Protein AF-A0A7W1DYQ7-F1 (afdb_monomer)

Sequence (76 aa):
MERVELIEAIGRAMESAGVAIIVLGAAIATVHFLTRWRVGNRSEANYRDYRRGMGKSILLGLEFLVAGDIIRTVAI

Structure (mmCIF, N/CA/C/O backbone):
data_AF-A0A7W1DYQ7-F1
#
_entry.id   AF-A0A7W1DYQ7-F1
#
loop_
_atom_site.group_PDB
_atom_site.id
_atom_site.type_symbol
_atom_site.label_atom_id
_atom_site.label_alt_id
_atom_site.label_comp_id
_atom_site.label_asym_id
_atom_site.label_entity_id
_atom_site.label_seq_id
_atom_site.pdbx_PDB_ins_code
_atom_site.Cartn_x
_atom_site.Cartn_y
_atom_site.Cartn_z
_atom_site.occupancy
_atom_site.B_iso_or_equiv
_atom_site.auth_seq_id
_atom_site.auth_comp_id
_atom_site.auth_asym_id
_atom_site.auth_atom_id
_atom_site.pdbx_PDB_model_num
ATOM 1 N N . MET A 1 1 ? 17.102 0.292 -27.534 1.00 62.81 1 MET A N 1
ATOM 2 C CA . MET A 1 1 ? 15.685 0.646 -27.321 1.00 62.81 1 MET A CA 1
ATOM 3 C C . MET A 1 1 ? 14.957 -0.462 -26.564 1.00 62.81 1 MET A C 1
ATOM 5 O O . MET A 1 1 ? 14.524 -0.186 -25.460 1.00 62.81 1 MET A O 1
ATOM 9 N N . GLU A 1 2 ? 15.003 -1.724 -27.008 1.00 80.38 2 GLU A N 1
ATOM 10 C CA . GLU A 1 2 ? 14.373 -2.878 -26.313 1.00 80.38 2 GLU A CA 1
ATOM 11 C C . GLU A 1 2 ? 14.697 -3.019 -24.805 1.00 80.38 2 GLU A C 1
ATOM 13 O O . GLU A 1 2 ? 13.825 -3.313 -23.993 1.00 80.38 2 GLU A O 1
ATOM 18 N N . ARG A 1 3 ? 15.951 -2.772 -24.390 1.00 84.69 3 ARG A N 1
ATOM 19 C CA . ARG A 1 3 ? 16.343 -2.873 -22.968 1.00 84.69 3 ARG A CA 1
ATOM 20 C C . ARG A 1 3 ? 15.769 -1.757 -22.091 1.00 8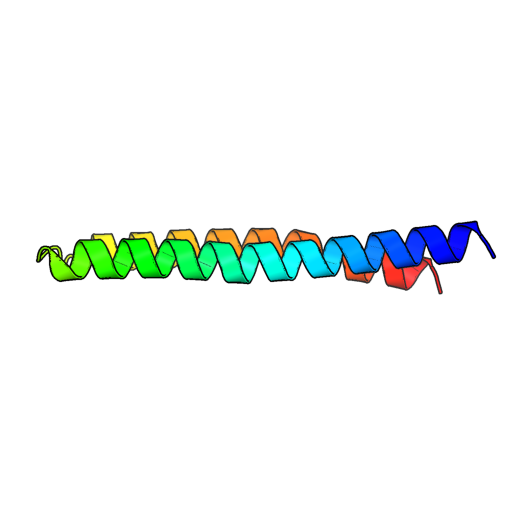4.69 3 ARG A C 1
ATOM 22 O O . ARG A 1 3 ? 15.514 -2.004 -20.922 1.00 84.69 3 ARG A O 1
ATOM 29 N N . VAL A 1 4 ? 15.577 -0.558 -22.640 1.00 87.94 4 VAL A N 1
ATOM 30 C CA . VAL A 1 4 ? 15.043 0.592 -21.889 1.00 87.94 4 VAL A CA 1
ATOM 31 C C . VAL A 1 4 ? 13.559 0.375 -21.606 1.00 87.94 4 VAL A C 1
ATOM 33 O O . VAL A 1 4 ? 13.126 0.520 -20.469 1.00 87.94 4 VAL A O 1
ATOM 36 N N . GLU A 1 5 ? 12.809 -0.095 -22.605 1.00 90.06 5 GLU A N 1
ATOM 37 C CA . GLU A 1 5 ? 11.391 -0.445 -22.458 1.00 90.06 5 GLU A CA 1
ATOM 38 C C . GLU A 1 5 ? 11.174 -1.534 -21.399 1.00 90.06 5 GLU A C 1
ATOM 40 O O . GLU A 1 5 ? 10.252 -1.437 -20.588 1.00 90.06 5 GLU A O 1
ATOM 45 N N . LEU A 1 6 ? 12.058 -2.540 -21.349 1.00 92.12 6 LEU A N 1
ATOM 46 C CA . LEU A 1 6 ? 12.014 -3.569 -20.311 1.00 92.12 6 LEU A CA 1
ATOM 47 C C . LEU A 1 6 ? 12.253 -2.985 -18.910 1.00 92.12 6 LEU A C 1
ATOM 49 O O . LEU A 1 6 ? 11.525 -3.321 -17.977 1.00 92.12 6 LEU A O 1
ATOM 53 N N . ILE A 1 7 ? 13.254 -2.116 -18.752 1.00 92.81 7 ILE A N 1
ATOM 54 C CA . ILE A 1 7 ? 13.571 -1.483 -17.462 1.00 92.81 7 ILE A CA 1
ATOM 55 C C . ILE A 1 7 ? 12.403 -0.600 -17.004 1.00 92.81 7 ILE A C 1
ATOM 57 O O . ILE A 1 7 ? 11.985 -0.683 -15.848 1.00 92.81 7 ILE A O 1
ATOM 61 N N . GLU A 1 8 ? 11.808 0.181 -17.907 1.00 92.69 8 GLU A N 1
ATOM 62 C CA . GLU A 1 8 ? 10.612 0.968 -17.603 1.00 92.69 8 GLU A CA 1
ATOM 63 C C . GLU A 1 8 ? 9.421 0.100 -17.190 1.00 92.69 8 GLU A C 1
ATOM 65 O O . GLU A 1 8 ? 8.702 0.447 -16.248 1.00 92.69 8 GLU A O 1
ATOM 70 N N . ALA A 1 9 ? 9.196 -1.019 -17.885 1.00 94.94 9 ALA A N 1
ATOM 71 C CA . ALA A 1 9 ? 8.121 -1.948 -17.560 1.00 94.94 9 ALA A CA 1
ATOM 72 C C . ALA A 1 9 ? 8.309 -2.543 -16.157 1.00 94.94 9 ALA A C 1
ATOM 74 O O . ALA A 1 9 ? 7.349 -2.612 -15.389 1.00 94.94 9 ALA A O 1
ATOM 75 N N . ILE A 1 10 ? 9.545 -2.901 -15.793 1.00 95.25 10 ILE A N 1
ATOM 76 C CA . ILE A 1 10 ? 9.885 -3.379 -14.447 1.00 95.25 10 ILE A CA 1
ATOM 77 C C . ILE A 1 10 ? 9.632 -2.282 -13.406 1.00 95.25 10 ILE A C 1
ATOM 79 O O . ILE A 1 10 ? 8.988 -2.555 -12.395 1.00 95.25 10 ILE A O 1
ATOM 83 N N . GLY A 1 11 ? 10.064 -1.040 -13.654 1.00 95.56 11 GLY A N 1
ATOM 84 C CA . GLY A 1 11 ? 9.814 0.088 -12.747 1.00 95.56 11 GLY A CA 1
ATOM 85 C C . GLY A 1 11 ? 8.319 0.325 -12.499 1.00 95.56 11 GLY A C 1
ATOM 86 O O . GLY A 1 11 ? 7.877 0.389 -11.353 1.00 95.56 11 GLY A O 1
ATOM 87 N N . ARG A 1 12 ? 7.504 0.335 -13.564 1.00 95.75 12 ARG A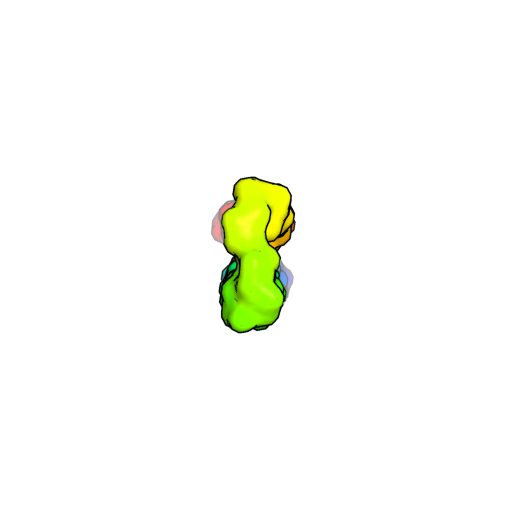 N 1
ATOM 88 C CA . ARG A 1 12 ? 6.033 0.454 -13.464 1.00 95.75 12 ARG A CA 1
ATOM 89 C C . ARG A 1 12 ? 5.401 -0.722 -12.716 1.00 95.75 12 ARG A C 1
ATOM 91 O O . ARG A 1 12 ? 4.452 -0.529 -11.953 1.00 95.75 12 ARG A O 1
ATOM 98 N N . ALA A 1 13 ? 5.902 -1.939 -12.928 1.00 97.50 13 ALA A N 1
ATOM 99 C CA . ALA A 1 13 ? 5.425 -3.120 -12.215 1.00 97.50 13 ALA 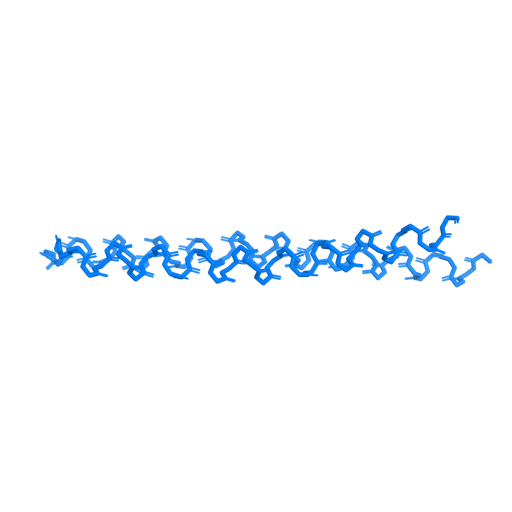A CA 1
ATOM 100 C C . ALA A 1 13 ? 5.735 -3.031 -10.711 1.00 97.50 13 ALA A C 1
ATOM 102 O O . ALA A 1 13 ? 4.864 -3.331 -9.894 1.00 97.50 13 ALA A O 1
ATOM 103 N N . MET A 1 14 ? 6.933 -2.562 -10.348 1.00 97.75 14 MET A N 1
ATOM 104 C CA . MET A 1 14 ? 7.339 -2.335 -8.957 1.00 97.75 14 MET A CA 1
ATOM 105 C C . MET A 1 14 ? 6.462 -1.287 -8.270 1.00 97.75 14 MET A C 1
ATOM 107 O O . MET A 1 14 ? 5.956 -1.538 -7.177 1.00 97.75 14 MET A O 1
ATOM 111 N N . GLU A 1 15 ? 6.205 -0.157 -8.930 1.00 97.56 15 GLU A N 1
ATOM 112 C CA . GLU A 1 15 ? 5.302 0.874 -8.410 1.00 97.56 15 GLU A CA 1
ATOM 113 C C . GLU A 1 15 ? 3.889 0.323 -8.184 1.00 97.56 15 GLU A C 1
ATOM 115 O O . GLU A 1 15 ? 3.305 0.494 -7.111 1.00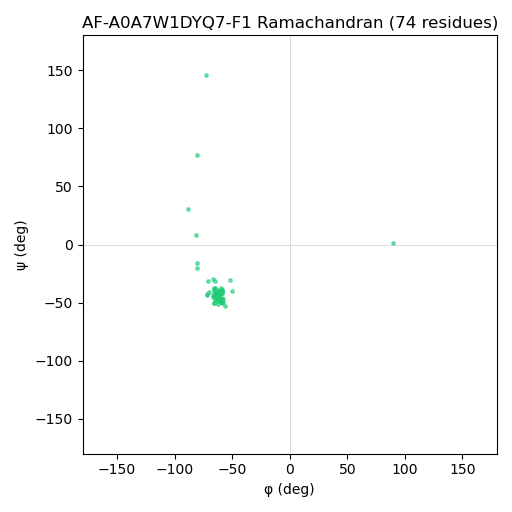 97.56 15 GLU A O 1
ATOM 120 N N . SER A 1 16 ? 3.359 -0.404 -9.173 1.00 98.12 16 SER A N 1
ATOM 121 C CA . SER A 1 16 ? 2.030 -1.018 -9.098 1.00 98.12 16 SER A CA 1
ATOM 122 C C . SER A 1 16 ? 1.932 -2.010 -7.936 1.00 98.12 16 SER A C 1
ATOM 124 O O . SER A 1 16 ? 0.943 -2.011 -7.200 1.00 98.12 16 SER A O 1
ATOM 126 N N . ALA A 1 17 ? 2.971 -2.825 -7.730 1.00 98.38 17 ALA A N 1
ATOM 127 C CA . ALA A 1 17 ? 3.059 -3.745 -6.602 1.00 98.38 17 ALA A CA 1
ATOM 128 C C . ALA A 1 17 ? 3.110 -2.996 -5.261 1.00 98.38 17 ALA A C 1
ATOM 130 O O . ALA A 1 17 ? 2.385 -3.360 -4.336 1.00 98.38 17 ALA A O 1
ATOM 131 N N . GLY A 1 18 ? 3.898 -1.922 -5.167 1.00 98.44 18 GLY A N 1
ATOM 132 C CA . GLY A 1 18 ? 3.980 -1.080 -3.974 1.00 98.44 18 GLY A CA 1
ATOM 133 C C . GLY A 1 18 ? 2.624 -0.486 -3.589 1.00 98.44 18 GLY A C 1
ATOM 134 O O . GLY A 1 18 ? 2.177 -0.656 -2.454 1.00 98.44 18 GLY A O 1
ATOM 135 N N . VAL A 1 19 ? 1.912 0.119 -4.547 1.00 98.50 19 VAL A N 1
ATOM 136 C CA . VAL A 1 19 ? 0.547 0.633 -4.325 1.00 98.50 19 VAL A CA 1
ATOM 137 C C . VAL A 1 19 ? -0.398 -0.488 -3.887 1.00 98.50 19 VAL A C 1
ATOM 139 O O . VAL A 1 19 ? -1.136 -0.323 -2.913 1.00 98.50 19 VAL A O 1
ATOM 142 N N . ALA A 1 20 ? -0.359 -1.644 -4.555 1.00 98.62 20 ALA A N 1
ATOM 143 C CA . ALA A 1 20 ? -1.208 -2.782 -4.211 1.00 98.62 20 ALA A CA 1
ATOM 144 C C . ALA A 1 20 ? -0.960 -3.276 -2.775 1.00 98.62 20 ALA A C 1
ATOM 146 O O . ALA A 1 20 ? -1.918 -3.520 -2.043 1.00 98.62 20 ALA A O 1
ATOM 147 N N . ILE A 1 21 ? 0.300 -3.365 -2.339 1.00 98.62 21 ILE A N 1
ATOM 148 C CA . ILE A 1 21 ? 0.672 -3.767 -0.974 1.00 98.62 21 ILE A CA 1
ATOM 149 C C . ILE A 1 21 ? 0.104 -2.791 0.061 1.00 98.62 21 ILE A C 1
ATOM 151 O O . ILE A 1 21 ? -0.475 -3.229 1.059 1.00 98.62 21 ILE A O 1
ATOM 155 N N . ILE A 1 22 ? 0.220 -1.480 -0.176 1.00 98.56 22 ILE A N 1
ATOM 156 C CA . ILE A 1 22 ? -0.306 -0.454 0.737 1.00 98.56 22 ILE A CA 1
ATOM 157 C C . ILE A 1 22 ? -1.822 -0.585 0.853 1.00 98.56 22 ILE A C 1
ATOM 159 O O . ILE A 1 22 ? -2.351 -0.666 1.963 1.00 98.56 22 ILE A O 1
ATOM 163 N N . VAL A 1 23 ? -2.518 -0.633 -0.285 1.00 98.56 23 VAL A N 1
ATOM 164 C CA . VAL A 1 23 ? -3.984 -0.657 -0.330 1.00 98.56 23 VAL A CA 1
ATOM 165 C C . VAL A 1 23 ? -4.529 -1.944 0.285 1.00 98.56 23 VAL A C 1
ATOM 167 O O . VAL A 1 23 ? -5.388 -1.885 1.167 1.00 98.56 23 VAL A O 1
ATOM 170 N N . LEU A 1 24 ? -4.018 -3.107 -0.127 1.00 98.44 24 LEU A N 1
ATOM 171 C CA . LEU A 1 24 ? -4.482 -4.399 0.378 1.00 98.44 24 LEU A CA 1
ATOM 172 C C . LEU A 1 24 ? -4.131 -4.579 1.855 1.00 98.44 24 LEU A C 1
ATOM 174 O O . LEU A 1 24 ? -4.983 -4.997 2.638 1.00 98.44 24 LEU A O 1
ATOM 178 N N . GLY A 1 25 ? -2.914 -4.218 2.265 1.00 98.00 25 GLY A N 1
ATOM 179 C CA . GLY A 1 25 ? -2.496 -4.300 3.661 1.00 98.00 25 GLY A CA 1
ATOM 180 C C . GLY A 1 25 ? -3.322 -3.389 4.573 1.00 98.00 25 GLY A C 1
ATOM 181 O O . GLY A 1 25 ? -3.784 -3.827 5.631 1.00 98.00 25 GLY A O 1
ATOM 182 N N . ALA A 1 26 ? -3.607 -2.157 4.138 1.00 97.94 26 ALA A N 1
ATOM 183 C CA . ALA A 1 26 ? -4.491 -1.244 4.857 1.00 97.94 26 ALA A CA 1
ATOM 184 C C . ALA A 1 26 ? -5.933 -1.772 4.931 1.00 97.94 26 ALA A C 1
ATOM 186 O O . ALA A 1 26 ? -6.544 -1.732 6.003 1.00 97.94 26 ALA A O 1
ATOM 187 N N . ALA A 1 27 ? -6.471 -2.314 3.834 1.00 98.25 27 ALA A N 1
ATOM 188 C CA . ALA A 1 27 ? -7.810 -2.898 3.802 1.00 98.25 27 ALA A CA 1
ATOM 189 C C . ALA A 1 27 ? -7.926 -4.093 4.762 1.00 98.25 27 ALA A C 1
ATOM 191 O O . ALA A 1 27 ? -8.830 -4.125 5.598 1.00 98.25 27 ALA A O 1
ATOM 192 N N . ILE A 1 28 ? -6.973 -5.028 4.713 1.00 97.50 28 ILE A N 1
ATOM 193 C CA . ILE A 1 28 ? -6.918 -6.199 5.599 1.00 97.50 28 ILE A CA 1
ATOM 194 C C . ILE A 1 28 ? -6.823 -5.757 7.063 1.00 97.50 28 ILE A C 1
ATOM 196 O O . ILE A 1 28 ? -7.618 -6.202 7.895 1.00 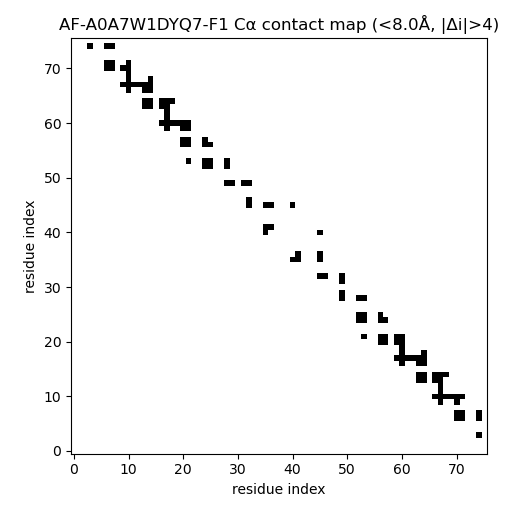97.50 28 ILE A O 1
ATOM 200 N N . ALA A 1 29 ? -5.907 -4.839 7.389 1.00 96.31 29 ALA A N 1
ATOM 201 C CA . ALA A 1 29 ? -5.760 -4.318 8.748 1.00 96.31 29 ALA A CA 1
ATOM 202 C C . ALA A 1 29 ? -7.060 -3.664 9.248 1.00 96.31 29 ALA A C 1
ATOM 204 O O . ALA A 1 29 ? -7.473 -3.897 10.386 1.00 96.31 29 ALA A O 1
ATOM 205 N N . THR A 1 30 ? -7.737 -2.899 8.388 1.00 95.69 30 THR A N 1
ATOM 206 C CA . THR A 1 30 ? -9.003 -2.229 8.713 1.00 95.69 30 THR A CA 1
ATOM 207 C C . THR A 1 30 ? -10.125 -3.235 8.953 1.00 95.69 30 THR A C 1
ATOM 209 O O . THR A 1 30 ? -10.840 -3.131 9.949 1.00 95.69 30 THR A O 1
ATOM 212 N N . VAL A 1 31 ? -10.262 -4.252 8.098 1.00 96.44 31 VAL A N 1
ATOM 213 C CA . VAL A 1 31 ? -11.265 -5.316 8.264 1.00 96.44 31 VAL A CA 1
ATOM 214 C C . VAL A 1 31 ? -11.033 -6.082 9.570 1.00 96.44 31 VAL A C 1
ATOM 216 O O . VAL A 1 31 ? -11.978 -6.299 10.334 1.00 96.44 31 VAL A O 1
ATOM 219 N N . HIS A 1 32 ? -9.785 -6.439 9.888 1.00 93.75 32 HIS A N 1
ATOM 220 C CA . HIS A 1 32 ? -9.451 -7.088 11.160 1.00 93.75 32 HIS A CA 1
ATOM 221 C C . HIS A 1 32 ? -9.759 -6.202 12.372 1.00 93.75 32 HIS A C 1
ATOM 223 O O . HIS A 1 32 ? -10.287 -6.683 13.376 1.00 93.75 32 HIS A O 1
ATOM 229 N N . PHE A 1 33 ? -9.472 -4.906 12.281 1.00 93.69 33 PHE A N 1
ATOM 230 C CA . PHE A 1 33 ? -9.767 -3.962 13.351 1.00 93.69 33 PHE A CA 1
ATOM 231 C C . PHE A 1 33 ? -11.275 -3.823 13.587 1.00 93.69 33 PHE A C 1
ATOM 233 O O . PHE A 1 33 ? -11.730 -3.943 14.726 1.00 93.69 33 PHE A O 1
ATOM 240 N N . LEU A 1 34 ? -12.057 -3.633 12.518 1.00 94.06 34 LEU A N 1
ATOM 241 C CA . LEU A 1 34 ? -13.511 -3.467 12.584 1.00 94.06 34 LEU A CA 1
ATOM 242 C C . LEU A 1 34 ? -14.224 -4.732 13.069 1.00 94.06 34 LEU A C 1
ATOM 244 O O . LEU A 1 34 ? -15.158 -4.637 13.866 1.00 94.06 34 LEU A O 1
ATOM 248 N N . THR A 1 35 ? -13.792 -5.915 12.626 1.00 93.25 35 THR A N 1
ATOM 249 C CA . THR A 1 35 ? -14.364 -7.188 13.097 1.00 93.25 35 THR A CA 1
ATOM 250 C C . THR A 1 35 ? -14.131 -7.371 14.596 1.00 93.25 35 THR A C 1
ATOM 252 O O . THR A 1 35 ? -15.083 -7.638 15.327 1.00 93.25 35 THR 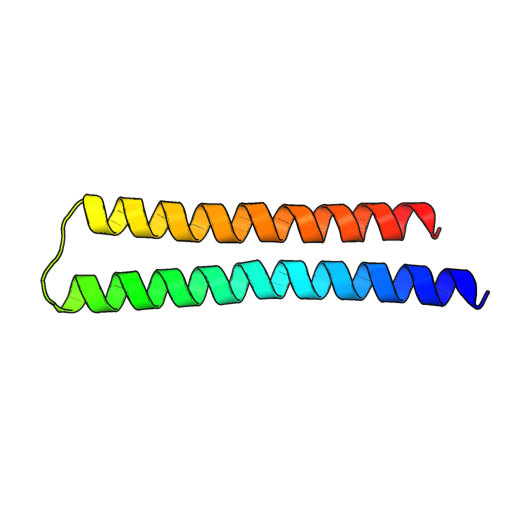A O 1
ATOM 255 N N . ARG A 1 36 ? -12.913 -7.118 15.095 1.00 89.69 36 ARG A N 1
ATOM 256 C CA . ARG A 1 36 ? -12.605 -7.167 16.538 1.00 89.69 36 ARG A CA 1
ATOM 257 C C . ARG A 1 36 ? -13.341 -6.099 17.346 1.00 89.69 36 ARG A C 1
ATOM 259 O O . ARG A 1 36 ? -13.808 -6.381 18.449 1.00 89.69 36 ARG A O 1
ATOM 266 N N . TRP A 1 37 ? -13.498 -4.899 16.788 1.00 89.50 37 TRP A N 1
ATOM 267 C CA . TRP A 1 37 ? -14.249 -3.817 17.422 1.00 89.50 37 TRP A CA 1
ATOM 268 C C . TRP A 1 37 ? -15.729 -4.175 17.601 1.00 89.50 37 TRP A C 1
ATOM 270 O O . TRP A 1 37 ? -16.307 -3.914 18.658 1.00 89.50 37 TRP A O 1
ATOM 280 N N . ARG A 1 38 ? -16.351 -4.792 16.586 1.00 88.81 38 ARG A N 1
ATOM 281 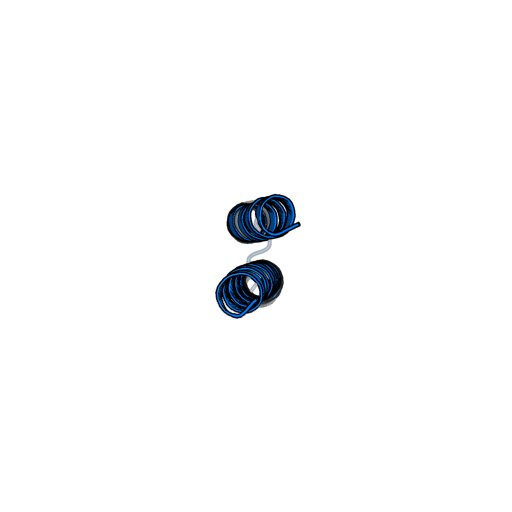C CA . ARG A 1 38 ? -17.765 -5.208 16.628 1.00 88.81 38 ARG A CA 1
ATOM 282 C C . ARG A 1 38 ? -18.039 -6.291 17.671 1.00 88.81 38 ARG A C 1
ATOM 284 O O . ARG A 1 38 ? -19.110 -6.277 18.262 1.00 88.81 38 ARG A O 1
ATOM 291 N N . VAL A 1 39 ? -17.072 -7.167 17.946 1.00 88.38 39 VAL A N 1
ATOM 292 C CA . VAL A 1 39 ? -17.178 -8.224 18.975 1.00 88.38 39 VAL A CA 1
ATOM 293 C C . VAL A 1 39 ? -16.893 -7.679 20.395 1.00 88.38 39 VAL A C 1
ATOM 295 O O . VAL A 1 39 ? -16.812 -8.428 21.360 1.00 88.38 39 VAL A O 1
ATOM 298 N N . GLY A 1 40 ? -16.769 -6.355 20.558 1.00 80.38 40 GLY A N 1
ATOM 299 C CA . GLY A 1 40 ? -16.651 -5.698 21.865 1.00 80.38 40 GLY A CA 1
ATOM 300 C C . GLY A 1 40 ? -15.218 -5.533 22.376 1.00 80.38 40 GLY A C 1
ATOM 301 O O . GLY A 1 40 ? -15.016 -4.947 23.438 1.00 80.38 40 GLY A O 1
ATOM 302 N N . ASN A 1 41 ? -14.203 -5.964 21.619 1.00 74.75 41 ASN A N 1
ATOM 303 C CA . ASN A 1 41 ? -12.803 -5.775 21.995 1.00 74.75 41 ASN A CA 1
ATOM 304 C C . ASN A 1 41 ? -12.324 -4.352 21.645 1.00 74.75 41 ASN A C 1
ATOM 306 O O . ASN A 1 41 ? -11.630 -4.122 20.653 1.00 74.75 41 ASN A O 1
ATOM 310 N N . ARG A 1 42 ? -12.721 -3.382 22.477 1.00 75.69 42 ARG A N 1
ATOM 311 C CA . ARG A 1 42 ? -12.347 -1.957 22.373 1.00 75.69 42 ARG A CA 1
ATOM 312 C C . ARG A 1 42 ? -11.051 -1.622 23.120 1.00 75.69 42 ARG A C 1
ATOM 314 O O . ARG A 1 42 ? -10.896 -0.523 23.641 1.00 75.69 42 ARG A O 1
ATOM 321 N N . SER A 1 43 ? -10.130 -2.578 23.208 1.00 84.12 43 SER A N 1
ATOM 322 C CA . SER A 1 43 ? -8.848 -2.372 23.881 1.00 84.12 43 SER A CA 1
ATOM 323 C C . SER A 1 43 ? -7.920 -1.476 23.056 1.00 84.12 43 SER A C 1
ATOM 325 O O . SER A 1 43 ? -7.852 -1.600 21.830 1.00 84.12 43 SER A O 1
ATOM 327 N N . GLU A 1 44 ? -7.111 -0.658 23.733 1.00 87.94 44 GLU A N 1
ATOM 328 C CA . GLU A 1 44 ? -5.972 0.040 23.122 1.00 87.94 44 GLU A CA 1
ATOM 329 C C . GLU A 1 44 ? -5.043 -0.918 22.363 1.00 87.94 44 GLU A C 1
ATOM 331 O O . GLU A 1 44 ? -4.452 -0.544 21.350 1.00 87.94 44 GLU A O 1
ATOM 336 N N . ALA A 1 45 ? -4.952 -2.179 22.802 1.00 88.31 45 ALA A N 1
ATOM 337 C CA . ALA A 1 45 ? -4.188 -3.208 22.108 1.00 88.31 45 ALA A CA 1
ATOM 338 C C . ALA A 1 45 ? -4.683 -3.429 20.666 1.00 88.31 45 ALA A C 1
ATOM 340 O O . ALA A 1 45 ? -3.861 -3.538 19.759 1.00 88.31 45 ALA A O 1
ATOM 341 N N . ASN A 1 46 ? -6.001 -3.402 20.429 1.00 90.00 46 ASN A N 1
ATOM 342 C CA . ASN A 1 46 ? -6.576 -3.573 19.093 1.00 90.00 46 ASN A CA 1
ATOM 343 C C . ASN A 1 46 ? -6.198 -2.407 18.163 1.00 90.00 46 ASN A C 1
ATOM 345 O O . ASN A 1 46 ? -5.882 -2.611 16.991 1.00 90.00 46 ASN A O 1
ATOM 349 N N . TYR A 1 47 ? -6.165 -1.181 18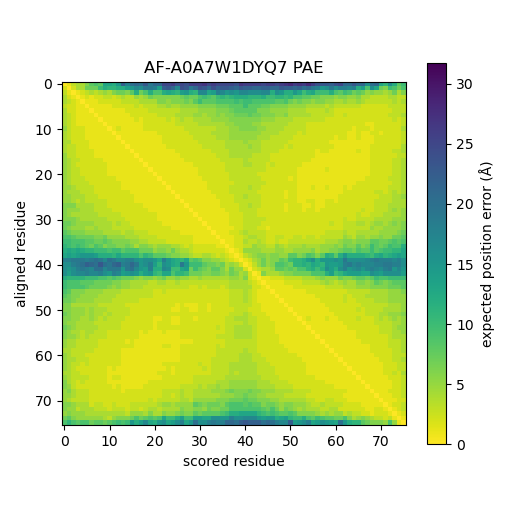.694 1.00 91.75 47 TYR A N 1
ATOM 350 C CA . TYR A 1 47 ? -5.722 -0.008 17.940 1.00 91.75 47 TYR A CA 1
ATOM 351 C C . TYR A 1 47 ? -4.213 -0.029 17.656 1.00 91.75 47 TYR A C 1
ATOM 353 O O . TYR A 1 47 ? -3.790 0.277 16.538 1.00 91.75 47 TYR A O 1
ATOM 361 N N . ARG A 1 48 ? -3.383 -0.437 18.626 1.00 93.88 48 ARG A N 1
ATOM 362 C CA . ARG A 1 48 ? -1.940 -0.608 18.391 1.00 93.88 48 ARG A CA 1
ATOM 363 C C . ARG A 1 48 ? -1.660 -1.661 17.322 1.00 93.88 48 ARG A C 1
ATOM 365 O O . ARG A 1 48 ? -0.807 -1.429 16.469 1.00 93.88 48 ARG A O 1
ATOM 372 N N . ASP A 1 49 ? -2.374 -2.785 17.350 1.00 93.38 49 ASP A N 1
ATOM 373 C CA . ASP A 1 49 ? -2.237 -3.849 16.352 1.00 93.38 49 ASP A CA 1
ATOM 374 C C . ASP A 1 49 ? -2.621 -3.353 14.956 1.00 93.38 49 ASP A C 1
ATOM 376 O O . ASP A 1 49 ? -1.878 -3.580 13.999 1.00 93.38 49 ASP A O 1
ATOM 380 N N . TYR A 1 50 ? -3.723 -2.602 14.848 1.00 95.31 50 TYR A N 1
ATOM 381 C CA . TYR A 1 50 ? -4.125 -1.943 13.607 1.00 95.31 50 TYR A CA 1
ATOM 382 C C . TYR A 1 50 ? -3.027 -1.019 13.071 1.00 95.31 50 TYR A C 1
ATOM 384 O O . TYR A 1 50 ? -2.584 -1.194 11.936 1.00 95.31 50 TYR A O 1
ATOM 392 N N . ARG A 1 51 ? -2.517 -0.092 13.898 1.00 96.31 51 ARG A N 1
ATOM 393 C CA . ARG A 1 51 ? -1.428 0.818 13.499 1.00 96.31 51 ARG A CA 1
ATOM 394 C C . ARG A 1 51 ? -0.163 0.067 13.099 1.00 96.31 51 ARG A C 1
ATOM 396 O O . ARG A 1 51 ? 0.510 0.476 12.158 1.00 96.31 51 ARG A O 1
ATOM 403 N N . ARG A 1 52 ? 0.163 -1.031 13.787 1.00 97.00 52 ARG A N 1
ATOM 404 C CA . ARG A 1 52 ? 1.320 -1.869 13.456 1.00 97.00 52 ARG A CA 1
ATOM 405 C C . ARG A 1 52 ? 1.146 -2.547 12.100 1.00 97.00 52 ARG A C 1
ATOM 407 O O . ARG A 1 52 ? 2.091 -2.556 11.317 1.00 97.00 52 ARG A O 1
ATOM 414 N N . GLY A 1 53 ? -0.031 -3.103 11.819 1.00 96.31 53 GLY A N 1
ATOM 415 C CA . GLY A 1 53 ? -0.350 -3.695 10.519 1.00 96.31 53 GLY A CA 1
ATOM 416 C C . GLY A 1 53 ? -0.285 -2.662 9.396 1.00 96.31 53 GLY A C 1
ATOM 417 O O . GLY A 1 53 ? 0.408 -2.871 8.401 1.00 96.31 53 GLY A O 1
ATOM 418 N N . MET A 1 54 ? -0.914 -1.504 9.602 1.00 97.38 54 MET A N 1
ATOM 419 C CA . MET A 1 54 ? -0.890 -0.403 8.641 1.00 97.38 54 MET A CA 1
ATOM 420 C C . MET A 1 54 ? 0.541 0.085 8.373 1.00 97.38 54 MET A C 1
ATOM 422 O O . MET A 1 54 ? 0.958 0.159 7.223 1.00 97.38 54 MET A O 1
ATOM 426 N N . GLY A 1 55 ? 1.328 0.323 9.427 1.00 97.94 55 GLY A N 1
ATOM 427 C CA . GLY A 1 55 ? 2.714 0.778 9.309 1.00 97.94 55 GLY A CA 1
ATOM 428 C C . GLY A 1 55 ? 3.615 -0.207 8.561 1.00 97.94 55 GLY A C 1
ATOM 429 O O . GLY A 1 55 ? 4.407 0.218 7.731 1.00 97.94 55 GLY A O 1
ATOM 430 N N . LYS A 1 56 ? 3.456 -1.520 8.786 1.00 97.81 56 LYS A N 1
ATOM 431 C CA . LYS A 1 56 ? 4.184 -2.554 8.026 1.00 97.81 56 LYS A CA 1
ATOM 432 C C . LYS A 1 56 ? 3.822 -2.548 6.542 1.00 97.81 56 LYS A C 1
ATOM 434 O O . LYS A 1 56 ? 4.705 -2.670 5.705 1.00 97.81 56 LYS A O 1
ATOM 439 N N . SER A 1 57 ? 2.532 -2.405 6.240 1.00 98.19 57 SER A N 1
ATOM 440 C CA . SER A 1 57 ? 2.021 -2.366 4.863 1.00 98.19 57 SER A CA 1
ATOM 441 C C . SER A 1 57 ? 2.568 -1.153 4.113 1.00 98.19 57 SER A C 1
ATOM 443 O O . SER A 1 57 ? 3.013 -1.271 2.978 1.00 98.19 57 SER A O 1
ATOM 445 N N . ILE A 1 58 ? 2.573 0.004 4.782 1.00 98.38 58 ILE A N 1
ATOM 446 C CA . ILE A 1 58 ? 3.112 1.254 4.247 1.00 98.38 58 ILE A CA 1
ATOM 447 C C . ILE A 1 58 ? 4.620 1.143 4.041 1.00 98.38 58 ILE A C 1
ATOM 449 O O . ILE A 1 58 ? 5.085 1.439 2.951 1.00 98.38 58 ILE A O 1
ATOM 453 N N . LEU A 1 59 ? 5.376 0.691 5.048 1.00 98.50 59 LEU A N 1
ATOM 454 C CA . LEU A 1 59 ? 6.832 0.571 4.949 1.00 98.50 59 LEU A CA 1
ATOM 455 C C . LEU A 1 59 ? 7.238 -0.346 3.791 1.00 98.50 59 LEU A C 1
ATOM 457 O O . LEU A 1 59 ? 8.025 0.062 2.947 1.00 98.50 59 LEU A O 1
ATOM 461 N N . LEU A 1 60 ? 6.634 -1.533 3.709 1.00 98.44 60 LEU A N 1
ATOM 462 C CA . LEU A 1 60 ? 6.900 -2.471 2.623 1.00 98.44 60 LEU A CA 1
ATOM 463 C C . LEU A 1 60 ? 6.509 -1.877 1.267 1.00 98.44 60 LEU A C 1
ATOM 465 O O . LEU A 1 60 ? 7.281 -1.932 0.321 1.00 98.44 60 LEU A O 1
ATOM 469 N N . GLY A 1 61 ? 5.330 -1.265 1.160 1.00 98.31 61 GLY A N 1
ATOM 470 C CA . GLY A 1 61 ? 4.919 -0.611 -0.078 1.00 98.31 61 GLY A CA 1
ATOM 471 C C . GLY A 1 61 ? 5.875 0.500 -0.513 1.00 98.31 61 GLY A C 1
ATOM 472 O O . GLY A 1 61 ? 6.188 0.603 -1.694 1.00 98.31 61 GLY A O 1
ATOM 473 N N . LEU A 1 62 ? 6.390 1.286 0.435 1.00 98.44 62 LEU A N 1
ATOM 474 C CA . LEU A 1 62 ? 7.382 2.328 0.174 1.00 98.44 62 LEU A CA 1
ATOM 475 C C . LEU A 1 62 ? 8.718 1.755 -0.302 1.00 98.44 62 LEU A C 1
ATOM 477 O O . LEU A 1 62 ? 9.319 2.342 -1.193 1.00 98.44 62 LEU A O 1
ATOM 481 N N . GLU A 1 63 ? 9.163 0.609 0.217 1.00 98.38 63 GLU A N 1
ATOM 482 C CA . GLU A 1 63 ? 10.362 -0.073 -0.293 1.00 98.38 63 GLU A CA 1
ATOM 483 C C . GLU A 1 63 ? 10.215 -0.417 -1.787 1.00 98.38 63 GLU A C 1
ATOM 485 O O . GLU A 1 63 ? 11.144 -0.206 -2.567 1.00 98.38 63 GLU A O 1
ATOM 490 N N . PHE A 1 64 ? 9.027 -0.861 -2.214 1.00 98.25 64 PHE A N 1
ATOM 491 C CA . PHE A 1 64 ? 8.728 -1.148 -3.623 1.00 98.25 64 PHE A CA 1
ATOM 492 C C . PHE A 1 64 ? 8.596 0.115 -4.480 1.00 98.25 64 PHE A C 1
ATOM 494 O O . PHE A 1 64 ? 9.110 0.147 -5.597 1.00 98.25 64 PHE A O 1
ATOM 501 N N . LEU A 1 65 ? 7.928 1.152 -3.967 1.00 98.06 65 LEU A N 1
ATOM 502 C CA . LEU A 1 65 ? 7.765 2.429 -4.670 1.00 98.06 65 LEU A CA 1
ATOM 503 C C . LEU A 1 65 ? 9.119 3.103 -4.905 1.00 98.06 65 LEU A C 1
ATOM 505 O O . LEU A 1 65 ? 9.432 3.474 -6.031 1.00 98.06 65 LEU A O 1
ATOM 509 N N . VAL A 1 66 ? 9.957 3.170 -3.867 1.00 97.94 66 VAL A N 1
ATOM 510 C CA . VAL A 1 66 ? 11.315 3.721 -3.964 1.00 97.94 66 VAL A CA 1
ATOM 511 C C . VAL A 1 66 ? 12.163 2.903 -4.937 1.00 97.94 66 VAL A C 1
ATOM 513 O O . VAL A 1 66 ? 12.893 3.480 -5.738 1.00 97.94 66 VAL A O 1
ATOM 516 N N . ALA A 1 67 ? 12.054 1.570 -4.925 1.00 97.50 67 ALA A N 1
ATOM 517 C CA . ALA A 1 67 ? 12.749 0.735 -5.902 1.00 97.50 67 ALA A CA 1
ATOM 518 C C . ALA A 1 67 ? 12.292 1.025 -7.345 1.00 97.50 67 ALA A C 1
ATOM 520 O O . ALA A 1 67 ? 13.133 1.114 -8.238 1.00 97.50 67 ALA A O 1
ATOM 521 N N . GLY A 1 68 ? 10.988 1.208 -7.572 1.00 96.75 68 GLY A N 1
ATOM 522 C CA . GLY A 1 68 ? 10.435 1.595 -8.873 1.00 96.75 68 GLY A CA 1
ATOM 523 C C . GLY A 1 68 ? 10.967 2.943 -9.368 1.00 96.75 68 GLY A C 1
ATOM 524 O O . GLY A 1 68 ? 11.461 3.023 -10.495 1.00 96.75 68 GLY A O 1
ATOM 525 N N . ASP A 1 69 ? 10.967 3.957 -8.500 1.00 95.69 69 ASP A N 1
ATOM 526 C CA . ASP A 1 69 ? 11.501 5.292 -8.796 1.00 95.69 69 ASP A CA 1
ATOM 527 C C . ASP A 1 69 ? 13.004 5.249 -9.116 1.00 95.69 69 ASP A C 1
ATOM 529 O O . ASP A 1 69 ? 13.456 5.842 -10.101 1.00 95.69 69 ASP A O 1
ATOM 533 N N . ILE A 1 70 ? 13.793 4.495 -8.339 1.00 95.88 70 ILE A N 1
ATOM 534 C CA . ILE A 1 70 ? 15.222 4.292 -8.619 1.00 95.88 70 ILE A CA 1
ATOM 535 C C . ILE A 1 70 ? 15.396 3.661 -10.004 1.00 95.88 70 ILE A C 1
ATOM 537 O O . ILE A 1 70 ? 16.130 4.201 -10.822 1.00 95.88 70 ILE A O 1
ATOM 541 N N . ILE A 1 71 ? 14.689 2.571 -10.315 1.00 94.44 71 ILE A N 1
ATOM 542 C CA . ILE A 1 71 ? 14.797 1.878 -11.612 1.00 94.44 71 ILE A CA 1
ATOM 543 C C . ILE A 1 71 ? 14.444 2.809 -12.780 1.00 94.44 71 ILE A C 1
ATOM 545 O O . ILE A 1 71 ? 15.123 2.804 -13.808 1.00 94.44 71 ILE A O 1
ATOM 549 N N . ARG A 1 72 ? 13.402 3.629 -12.623 1.00 89.62 72 ARG A N 1
ATOM 550 C CA . ARG A 1 72 ? 12.976 4.589 -13.644 1.00 89.62 72 ARG A CA 1
ATOM 551 C C . ARG A 1 72 ? 14.025 5.671 -13.881 1.00 89.62 72 ARG A C 1
ATOM 553 O O . ARG A 1 72 ? 14.281 6.008 -15.030 1.00 89.62 72 ARG A O 1
ATOM 560 N N . THR A 1 73 ? 14.648 6.191 -12.823 1.00 93.50 73 T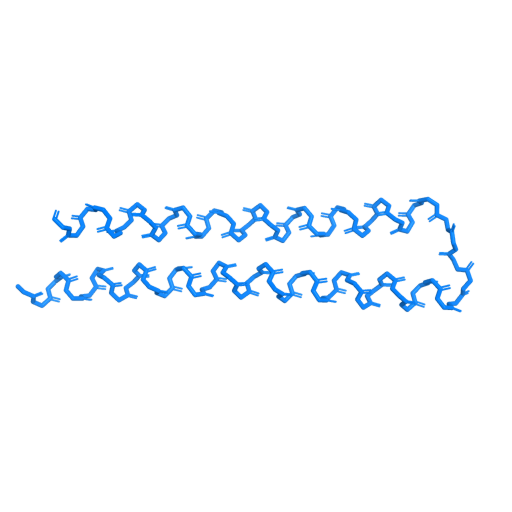HR A N 1
ATOM 561 C CA . THR A 1 73 ? 15.674 7.240 -12.961 1.00 93.50 73 THR A CA 1
ATOM 562 C C . THR A 1 73 ? 16.943 6.767 -13.668 1.00 93.50 73 THR A C 1
ATOM 564 O O . THR A 1 73 ? 17.557 7.572 -14.353 1.00 93.50 73 THR A O 1
ATOM 567 N N . VAL A 1 74 ? 17.317 5.484 -13.576 1.00 89.75 74 VAL A N 1
ATOM 568 C CA . VAL A 1 74 ? 18.463 4.932 -14.335 1.00 89.75 74 VAL A CA 1
ATOM 569 C C . VAL A 1 74 ? 18.136 4.590 -15.792 1.00 89.75 74 VAL A C 1
ATOM 571 O O . VAL A 1 74 ? 19.054 4.351 -16.574 1.00 89.75 74 VAL A O 1
ATOM 574 N N . ALA A 1 75 ? 16.853 4.505 -16.156 1.00 82.62 75 ALA A N 1
ATOM 575 C CA . ALA A 1 75 ? 16.424 4.185 -17.519 1.00 82.62 75 ALA A CA 1
ATOM 576 C C . ALA A 1 75 ? 16.461 5.394 -18.471 1.00 82.62 75 ALA A C 1
ATOM 578 O O . ALA A 1 75 ? 16.452 5.198 -19.688 1.00 82.62 75 ALA A O 1
ATOM 579 N N . ILE A 1 76 ? 16.459 6.607 -17.905 1.00 78.50 76 ILE A N 1
ATOM 580 C CA . ILE A 1 76 ? 16.407 7.904 -18.597 1.00 78.50 76 ILE A CA 1
ATOM 581 C C . ILE A 1 76 ? 17.821 8.417 -18.880 1.00 78.50 76 ILE A C 1
ATOM 583 O O . ILE A 1 76 ? 18.686 8.297 -17.984 1.00 78.50 76 ILE A O 1
#

Radius of gyration: 17.19 Å; Cα contacts (8 Å, |Δi|>4): 68; chains: 1; bounding box: 36×16×51 Å

Nearest PDB structures (foldseek):
  6za9-assembly1_2  TM=7.954E-01  e=7.721E-01  Ovis aries
  6zg8-assembly1_O  TM=8.002E-01  e=9.827E-01  Bos taurus
  4abm-assembly1_A  TM=6.562E-01  e=2.739E+00  Homo sapiens
  7a0g-assembly1_JJJ  TM=3.743E-01  e=3.282E+00  Serratia marcescens
  7a0g-assembly1_DDD  TM=4.019E-01  e=6.372E+00  Serratia marcescens

Solvent-accessible surface area (backbone atoms only — not comparable to full-atom values): 3736 Å² total; per-residue (Å²): 109,74,68,43,58,51,41,45,51,50,15,54,49,31,32,52,49,11,54,47,39,28,54,52,33,38,50,52,28,49,52,55,40,51,54,43,42,74,75,66,52,77,48,71,64,50,54,52,51,30,52,50,42,34,49,51,20,44,53,54,13,47,56,30,32,53,50,11,54,52,44,41,61,72,56,105

Foldseek 3Di:
DVVLVVLLVQLVVLLVVLVVLLVVQLVVLVVQLVVCVVVPNPDPVSVVSSVVSNVVSNVVSVVSNVVSVVSNVVSD

Mean predicted aligned error: 4.16 Å

Secondary structure (DSSP, 8-state):
-HHHHHHHHHHHHHHHHHHHHHHHHHHHHHHHHHHHHHTT---HHHHHHHHHHHHHHHHHHHHHHHHHHHHHHHH-

pLDDT: mean 93.3, std 6.72, range [62.81, 98.62]